Protein AF-A0A374WBR2-F1 (afdb_monomer_lite)

Foldseek 3Di:
DKFQDWDDDDQQKIFGADPPPRDTQDIGSDPVPDDNIGDDCVLVVLVVDDQKDWDDDPNFIKIWGSDPQTWIFTFDDDVATDTHDIDTPDDDDPVSVVVVRVVVSVVVVVVVVD

pLDDT: mean 79.15, std 9.05, range [50.47, 89.56]

Sequence (114 aa):
MYVKKVTKLQPGIYAHICPLCNTELSSACEARFLPDFSICNCDINGNKQPVYEIFELEGKQMIRRNKFPRFTGEIVFAQSSDIENIEWLDECSLNEITSTLRKTSEFLIKASKK

Structure (mmCIF, N/CA/C/O backbone):
data_AF-A0A374WBR2-F1
#
_entry.id   AF-A0A374WBR2-F1
#
loop_
_atom_site.group_PDB
_atom_site.id
_atom_site.type_symbol
_atom_site.label_atom_id
_atom_site.label_alt_id
_atom_site.label_comp_id
_atom_site.label_asym_id
_atom_site.label_entity_id
_atom_site.label_seq_id
_atom_site.pdbx_PDB_ins_code
_atom_site.Cartn_x
_atom_site.Cartn_y
_atom_site.Cartn_z
_atom_site.occupancy
_atom_site.B_iso_or_equiv
_atom_site.auth_seq_id
_atom_site.auth_comp_id
_atom_site.auth_asym_id
_atom_site.auth_atom_id
_atom_site.pdbx_PDB_model_num
ATOM 1 N N . MET A 1 1 ? 9.368 9.437 -5.729 1.00 65.44 1 MET A N 1
ATOM 2 C CA . MET A 1 1 ? 9.122 7.996 -5.512 1.00 65.44 1 MET A CA 1
ATOM 3 C C . MET A 1 1 ? 9.754 7.217 -6.637 1.00 65.44 1 MET A C 1
ATOM 5 O O . MET A 1 1 ? 9.475 7.523 -7.788 1.00 65.44 1 MET A O 1
ATOM 9 N N . TYR A 1 2 ? 10.591 6.244 -6.293 1.00 68.38 2 TYR A N 1
ATOM 10 C CA . TYR A 1 2 ? 11.284 5.377 -7.239 1.00 68.38 2 TYR A CA 1
ATOM 11 C C . TYR A 1 2 ? 10.446 4.113 -7.482 1.00 68.38 2 TYR A C 1
ATOM 13 O O . TYR A 1 2 ? 10.141 3.394 -6.535 1.00 68.38 2 TYR A O 1
ATOM 21 N N . VAL A 1 3 ? 10.038 3.860 -8.725 1.00 72.19 3 VAL A N 1
ATOM 22 C CA . VAL A 1 3 ? 9.199 2.713 -9.108 1.00 72.19 3 VAL A CA 1
ATOM 23 C C . VAL A 1 3 ? 10.007 1.782 -10.010 1.00 72.19 3 VAL A C 1
ATOM 25 O O . VAL A 1 3 ? 10.430 2.205 -11.082 1.00 72.19 3 VAL A O 1
ATOM 28 N N . LYS A 1 4 ? 10.204 0.532 -9.566 1.00 76.19 4 LYS A N 1
ATOM 29 C CA . LYS A 1 4 ? 10.818 -0.574 -10.341 1.00 76.19 4 LYS A CA 1
ATOM 30 C C . LYS A 1 4 ? 9.809 -1.637 -10.789 1.00 76.19 4 LYS A C 1
ATOM 32 O O . LYS A 1 4 ? 10.129 -2.499 -11.598 1.00 76.19 4 LYS A O 1
ATOM 37 N N . LYS A 1 5 ? 8.618 -1.656 -10.177 1.00 76.88 5 LYS A N 1
ATOM 38 C CA . LYS A 1 5 ? 7.630 -2.724 -10.375 1.00 76.88 5 LYS A CA 1
ATOM 39 C C . LYS A 1 5 ? 6.980 -2.557 -11.750 1.00 76.88 5 LYS A C 1
ATOM 41 O O . LYS A 1 5 ? 6.298 -1.564 -12.000 1.00 76.88 5 LYS A O 1
ATOM 46 N N . VAL A 1 6 ? 7.168 -3.551 -12.613 1.00 81.44 6 VAL A N 1
ATOM 47 C CA . VAL A 1 6 ? 6.514 -3.633 -13.923 1.00 81.44 6 VAL A CA 1
ATOM 48 C C . VAL A 1 6 ? 5.115 -4.216 -13.754 1.00 81.44 6 VAL A C 1
ATOM 50 O O . VAL A 1 6 ? 4.951 -5.303 -13.205 1.00 81.44 6 VAL A O 1
ATOM 53 N N . THR A 1 7 ? 4.106 -3.507 -14.251 1.00 82.38 7 THR A N 1
ATOM 54 C CA . THR A 1 7 ? 2.705 -3.942 -14.227 1.00 82.38 7 THR A CA 1
ATOM 55 C C . THR A 1 7 ? 2.231 -4.218 -15.649 1.00 82.38 7 THR A C 1
ATOM 57 O O . THR A 1 7 ? 2.418 -3.392 -16.539 1.00 82.38 7 THR A O 1
ATOM 60 N N . LYS A 1 8 ? 1.621 -5.383 -15.890 1.00 83.81 8 LYS A N 1
ATOM 61 C CA . LYS A 1 8 ? 1.026 -5.716 -17.190 1.00 83.81 8 LYS A CA 1
ATOM 62 C C . LYS A 1 8 ? -0.416 -5.214 -17.222 1.00 83.81 8 LYS A C 1
ATOM 64 O O . LYS A 1 8 ? -1.244 -5.715 -16.470 1.00 83.81 8 LYS A O 1
ATOM 69 N N . LEU A 1 9 ? -0.699 -4.241 -18.084 1.00 80.31 9 LEU A N 1
ATOM 70 C CA . LEU A 1 9 ? -2.027 -3.630 -18.206 1.00 80.31 9 LEU A CA 1
ATOM 71 C C . LEU A 1 9 ? -2.920 -4.397 -19.185 1.00 80.31 9 LEU A C 1
ATOM 73 O O . LEU A 1 9 ? -4.088 -4.650 -18.909 1.00 80.31 9 LEU A O 1
ATOM 77 N N . GLN A 1 10 ? -2.361 -4.777 -20.333 1.00 79.81 10 GLN A N 1
ATOM 78 C CA . GLN A 1 10 ? -3.061 -5.449 -21.430 1.00 79.81 10 GLN A CA 1
ATOM 79 C C . GLN A 1 10 ? -2.108 -6.434 -22.133 1.00 79.81 10 GLN A C 1
ATOM 81 O O . GLN A 1 10 ? -0.900 -6.435 -21.856 1.00 79.81 10 GLN A O 1
ATOM 86 N N . PRO A 1 11 ? -2.601 -7.315 -23.027 1.00 76.25 11 PRO A N 1
ATOM 87 C CA . PRO A 1 11 ? -1.726 -8.125 -23.868 1.00 76.25 11 PRO A CA 1
ATOM 88 C C . PRO A 1 11 ? -0.755 -7.227 -24.647 1.00 76.25 11 PRO A C 1
ATOM 90 O O . PRO A 1 11 ? -1.179 -6.420 -25.464 1.00 76.25 11 PRO A O 1
ATOM 93 N N . GLY A 1 12 ? 0.545 -7.346 -24.365 1.00 78.69 12 GLY A N 1
ATOM 94 C CA . GLY A 1 12 ? 1.575 -6.535 -25.018 1.00 78.69 12 GLY A CA 1
ATOM 95 C C . GLY A 1 12 ? 1.684 -5.090 -24.525 1.00 78.69 12 GLY A C 1
ATOM 96 O O . GLY A 1 12 ? 2.252 -4.280 -25.239 1.00 78.69 12 GLY A O 1
ATOM 97 N N . ILE A 1 13 ? 1.157 -4.746 -23.341 1.00 85.38 13 ILE A N 1
ATOM 98 C CA . ILE A 1 13 ? 1.385 -3.433 -22.714 1.00 85.38 13 ILE A CA 1
ATOM 99 C C . ILE A 1 13 ? 1.884 -3.632 -21.284 1.00 85.38 13 ILE A C 1
ATOM 101 O O . ILE A 1 13 ? 1.176 -4.167 -20.423 1.00 85.38 13 ILE A O 1
ATOM 105 N N . TYR A 1 14 ? 3.105 -3.169 -21.042 1.00 86.00 14 TYR A N 1
ATOM 106 C CA . TYR A 1 14 ? 3.765 -3.147 -19.743 1.00 86.00 14 TYR A CA 1
ATOM 107 C C . TYR A 1 14 ? 3.970 -1.702 -19.318 1.00 86.00 14 TYR A C 1
ATOM 109 O O . TYR A 1 14 ? 4.364 -0.877 -20.135 1.00 86.00 14 TYR A O 1
ATOM 117 N N . ALA A 1 15 ? 3.731 -1.397 -18.048 1.00 86.69 15 ALA A N 1
ATOM 118 C CA . ALA A 1 15 ? 3.854 -0.047 -17.534 1.00 86.69 15 ALA A CA 1
ATOM 119 C C . ALA A 1 15 ? 4.439 0.003 -16.124 1.00 86.69 15 ALA A C 1
ATOM 121 O O . ALA A 1 15 ? 4.224 -0.889 -15.300 1.00 86.69 15 ALA A O 1
ATOM 122 N N . HIS A 1 16 ? 5.130 1.098 -15.828 1.00 84.25 16 HIS A N 1
ATOM 123 C CA . HIS A 1 16 ? 5.383 1.527 -14.463 1.00 84.25 16 HIS A CA 1
ATOM 124 C C . HIS A 1 16 ? 4.208 2.360 -13.981 1.00 84.25 16 HIS A C 1
ATOM 126 O O . HIS A 1 16 ? 4.005 3.492 -14.417 1.00 84.25 16 HIS A O 1
ATOM 132 N N . ILE A 1 17 ? 3.446 1.798 -13.051 1.00 80.75 17 ILE A N 1
ATOM 133 C CA . ILE A 1 17 ? 2.330 2.487 -12.414 1.00 80.75 17 ILE A CA 1
ATOM 134 C C . ILE A 1 17 ? 2.799 2.958 -11.050 1.00 80.75 17 ILE A C 1
ATOM 136 O O . ILE A 1 17 ? 3.347 2.183 -10.263 1.00 80.75 17 ILE A O 1
ATOM 140 N N . CYS A 1 18 ? 2.594 4.238 -10.757 1.00 78.56 18 CYS A N 1
ATOM 141 C CA . CYS A 1 18 ? 2.838 4.721 -9.414 1.00 78.56 18 CYS A CA 1
ATOM 142 C C . CYS A 1 18 ? 1.780 4.153 -8.452 1.00 78.56 18 CYS A C 1
ATOM 144 O O . CYS A 1 18 ? 0.601 4.438 -8.640 1.00 78.56 18 CYS A O 1
ATOM 146 N N . PRO A 1 19 ? 2.164 3.455 -7.370 1.00 69.69 19 PRO A N 1
ATOM 147 C CA . PRO A 1 19 ? 1.202 2.882 -6.422 1.00 69.69 19 PRO A CA 1
ATOM 148 C C . PRO A 1 19 ? 0.504 3.929 -5.531 1.00 69.69 19 PRO A C 1
ATOM 150 O O . PRO A 1 19 ? -0.412 3.594 -4.783 1.00 69.69 19 PRO A O 1
ATOM 153 N N . LEU A 1 20 ? 0.936 5.197 -5.567 1.00 68.69 20 LEU A N 1
ATOM 154 C CA . LEU A 1 20 ? 0.337 6.277 -4.771 1.00 68.69 20 LEU A CA 1
ATOM 155 C C . LEU A 1 20 ? -0.814 6.963 -5.508 1.00 68.69 20 LEU A C 1
ATOM 157 O O . LEU A 1 20 ? -1.901 7.119 -4.956 1.00 68.69 20 LEU A O 1
ATOM 161 N N . CYS A 1 21 ? -0.577 7.380 -6.752 1.00 72.12 21 CYS A N 1
ATOM 162 C CA . CYS A 1 21 ? -1.539 8.141 -7.551 1.00 72.12 21 CYS A CA 1
ATOM 163 C C . CYS A 1 21 ? -2.135 7.345 -8.717 1.00 72.12 21 CYS A C 1
ATOM 165 O O . CYS A 1 21 ? -2.896 7.911 -9.497 1.00 72.12 21 CYS A O 1
ATOM 167 N N . ASN A 1 22 ? -1.771 6.065 -8.861 1.00 71.88 22 ASN A N 1
ATOM 168 C CA . ASN A 1 22 ? -2.150 5.197 -9.981 1.00 71.88 22 ASN A CA 1
ATOM 169 C C . ASN A 1 22 ? -1.865 5.804 -11.362 1.00 71.88 22 ASN A C 1
ATOM 171 O O . ASN A 1 22 ? -2.451 5.406 -12.364 1.00 71.88 22 ASN A O 1
ATOM 175 N N . THR A 1 23 ? -0.951 6.773 -11.429 1.00 80.62 23 THR A N 1
ATOM 176 C CA . THR A 1 23 ? -0.544 7.389 -12.688 1.00 80.62 23 THR A CA 1
ATOM 177 C C . THR A 1 23 ? 0.462 6.490 -13.383 1.00 80.62 23 THR A C 1
ATOM 179 O O . THR A 1 23 ? 1.419 6.012 -12.766 1.00 80.62 23 THR A O 1
ATOM 182 N N . GLU A 1 24 ? 0.245 6.288 -14.675 1.00 83.94 24 GLU A N 1
ATOM 183 C CA . GLU A 1 24 ? 1.208 5.664 -15.566 1.00 83.94 24 GLU A CA 1
ATOM 184 C C . GLU A 1 24 ? 2.418 6.591 -15.739 1.00 83.94 24 GLU A C 1
ATOM 186 O O . GLU A 1 24 ? 2.286 7.734 -16.171 1.00 83.94 24 GLU A O 1
ATOM 191 N N . LEU A 1 25 ? 3.598 6.120 -15.340 1.00 84.19 25 LEU A N 1
ATOM 192 C CA . LEU A 1 25 ? 4.846 6.881 -15.432 1.00 84.19 25 LEU A CA 1
ATOM 193 C C . LEU A 1 25 ? 5.582 6.603 -16.740 1.00 84.19 25 LEU A C 1
ATOM 195 O O . LEU A 1 25 ? 6.246 7.480 -17.284 1.00 84.19 25 LEU A O 1
ATOM 199 N N . SER A 1 26 ? 5.502 5.365 -17.207 1.00 82.75 26 SER A N 1
ATOM 200 C CA . SER A 1 26 ? 6.071 4.914 -18.468 1.00 82.75 26 SER A CA 1
ATOM 201 C C . SER A 1 26 ? 5.358 3.641 -18.902 1.00 82.75 26 SER A C 1
ATOM 203 O O . SER A 1 26 ? 4.981 2.828 -18.056 1.00 82.75 26 SER A O 1
ATOM 205 N N . SER A 1 27 ? 5.187 3.463 -20.208 1.00 86.44 27 SER A N 1
ATOM 206 C CA . SER A 1 27 ? 4.690 2.228 -20.806 1.00 86.44 27 SER A CA 1
ATOM 207 C C . SER A 1 27 ? 5.524 1.822 -22.007 1.00 86.44 27 SER A C 1
ATOM 209 O O . SER A 1 27 ? 6.159 2.646 -22.666 1.00 86.44 27 SER A O 1
ATOM 211 N N . ALA A 1 28 ? 5.546 0.522 -22.268 1.00 85.94 28 ALA A N 1
ATOM 212 C CA . ALA A 1 28 ? 6.196 -0.063 -23.419 1.00 85.94 28 ALA A CA 1
ATOM 213 C C . ALA A 1 28 ? 5.493 -1.355 -23.846 1.00 85.94 28 ALA A C 1
ATOM 215 O O . ALA A 1 28 ? 4.807 -2.014 -23.058 1.00 85.94 28 ALA A O 1
ATOM 216 N N . CYS A 1 29 ? 5.714 -1.750 -25.100 1.00 83.19 29 CYS A N 1
ATOM 217 C CA . CYS A 1 29 ? 5.128 -2.971 -25.650 1.00 83.19 29 CYS A CA 1
ATOM 218 C C . CYS A 1 29 ? 5.705 -4.252 -25.014 1.00 83.19 29 CYS A C 1
ATOM 220 O O . CYS A 1 29 ? 5.078 -5.309 -25.015 1.00 83.19 29 CYS A O 1
ATOM 222 N N . GLU A 1 30 ? 6.907 -4.164 -24.438 1.00 81.50 30 GLU A N 1
ATOM 223 C CA . GLU A 1 30 ? 7.569 -5.268 -23.747 1.00 81.50 30 GLU A CA 1
ATOM 224 C C . GLU A 1 30 ? 8.274 -4.760 -22.490 1.00 81.50 30 GLU A C 1
ATOM 226 O O . GLU A 1 30 ? 8.793 -3.645 -22.464 1.00 81.50 30 GLU A O 1
ATOM 231 N N . ALA A 1 31 ? 8.360 -5.610 -21.464 1.00 76.88 31 ALA A N 1
ATOM 232 C CA . ALA A 1 31 ? 8.958 -5.248 -20.180 1.00 76.88 31 ALA A CA 1
ATOM 233 C C . ALA A 1 31 ? 10.421 -4.776 -20.291 1.00 76.88 31 ALA A C 1
ATOM 235 O O . ALA A 1 31 ? 10.832 -3.908 -19.535 1.00 76.88 31 ALA A O 1
ATOM 236 N N . ARG A 1 32 ? 11.194 -5.297 -21.255 1.00 82.00 32 ARG A N 1
ATOM 237 C CA . ARG A 1 32 ? 12.605 -4.914 -21.469 1.00 82.00 32 ARG A CA 1
ATOM 238 C C . ARG A 1 32 ? 12.804 -3.496 -22.008 1.00 82.00 32 ARG A C 1
ATOM 240 O O . ARG A 1 32 ? 13.918 -2.993 -21.978 1.00 82.00 32 ARG A O 1
ATOM 247 N N . PHE A 1 33 ? 11.753 -2.898 -22.568 1.00 83.75 33 PHE A N 1
ATOM 248 C CA . PHE A 1 33 ? 11.793 -1.535 -23.098 1.00 83.75 33 PHE A CA 1
ATOM 249 C C . PHE A 1 33 ? 11.362 -0.500 -22.060 1.00 83.75 33 PHE A C 1
ATOM 251 O O . PHE A 1 33 ? 11.451 0.697 -22.326 1.00 83.75 33 PHE A O 1
ATOM 258 N N . LEU A 1 34 ? 10.895 -0.941 -20.887 1.00 84.50 34 LEU A N 1
ATOM 259 C CA . LEU A 1 34 ? 10.696 -0.030 -19.774 1.00 84.50 34 LEU A CA 1
ATOM 260 C C . LEU A 1 34 ? 12.058 0.430 -19.246 1.00 84.50 34 LEU A C 1
ATOM 262 O O . LEU A 1 34 ? 13.007 -0.356 -19.225 1.00 84.50 34 LEU A O 1
ATOM 266 N N . PRO A 1 35 ? 12.167 1.695 -18.814 1.00 82.38 35 PRO A N 1
ATOM 267 C CA . PRO A 1 35 ? 13.352 2.142 -18.097 1.00 82.38 35 PRO A CA 1
ATOM 268 C C . PRO A 1 35 ? 13.522 1.301 -16.826 1.00 82.38 35 PRO A C 1
ATOM 270 O O . PRO A 1 35 ? 12.527 0.885 -16.244 1.00 82.38 35 PRO A O 1
ATOM 273 N N . ASP A 1 36 ? 14.751 1.113 -16.338 1.00 79.31 36 ASP A N 1
ATOM 274 C CA . ASP A 1 36 ? 15.012 0.342 -15.103 1.00 79.31 36 ASP A CA 1
ATOM 275 C C . ASP A 1 36 ? 14.229 0.876 -13.893 1.00 79.31 36 ASP A C 1
ATOM 277 O O . ASP A 1 36 ? 13.949 0.163 -12.925 1.00 79.31 36 ASP A O 1
ATOM 281 N N . PHE A 1 37 ? 13.879 2.162 -13.943 1.00 77.62 37 PHE A N 1
ATOM 282 C CA . PHE A 1 37 ? 13.038 2.809 -12.961 1.00 77.62 37 PHE A CA 1
ATOM 283 C C . PHE A 1 37 ? 12.278 3.994 -13.536 1.00 77.62 37 PHE A C 1
ATOM 285 O O . PHE A 1 37 ? 12.658 4.611 -14.530 1.00 77.62 37 PHE A O 1
ATOM 292 N N . SER A 1 38 ? 11.201 4.370 -12.858 1.00 79.00 38 SER A N 1
ATOM 293 C CA . SER A 1 38 ? 10.507 5.628 -13.107 1.00 79.00 38 SER A CA 1
ATOM 294 C C . SER A 1 38 ? 10.333 6.408 -11.819 1.00 79.00 38 SER A C 1
ATOM 296 O O . SER A 1 38 ? 10.097 5.840 -10.753 1.00 79.00 38 SER A O 1
ATOM 298 N N . ILE A 1 39 ? 10.470 7.728 -11.917 1.00 73.44 39 ILE A N 1
ATOM 299 C CA . ILE A 1 39 ? 10.321 8.621 -10.774 1.00 73.44 39 ILE A CA 1
ATOM 300 C C . ILE A 1 39 ? 8.964 9.308 -10.870 1.00 73.44 39 ILE A C 1
ATOM 302 O O . ILE A 1 39 ? 8.704 10.060 -11.803 1.00 73.44 39 ILE A O 1
ATOM 306 N N . CYS A 1 40 ? 8.105 9.075 -9.879 1.00 74.69 40 CYS A N 1
ATOM 307 C CA . CYS A 1 40 ? 6.891 9.864 -9.706 1.00 74.69 40 CYS A CA 1
ATOM 308 C C . CYS A 1 40 ? 7.159 11.075 -8.811 1.00 74.69 40 CYS A C 1
ATOM 310 O O . CYS A 1 40 ? 7.637 10.925 -7.676 1.00 74.69 40 CYS A O 1
ATOM 312 N N . ASN A 1 41 ? 6.757 12.255 -9.288 1.00 66.50 41 ASN A N 1
ATOM 313 C CA . ASN A 1 41 ? 6.790 13.513 -8.532 1.00 66.50 41 ASN A CA 1
ATOM 314 C C . ASN A 1 41 ? 5.653 13.632 -7.501 1.00 66.50 41 ASN A C 1
ATOM 316 O O . ASN A 1 41 ? 5.663 14.538 -6.673 1.00 66.50 41 ASN A O 1
ATOM 320 N N . CYS A 1 42 ? 4.694 12.703 -7.495 1.00 66.62 42 CYS A N 1
ATOM 321 C CA . CYS A 1 42 ? 3.650 12.607 -6.471 1.00 66.62 42 CYS A CA 1
ATOM 322 C C . CYS A 1 42 ? 4.213 12.475 -5.046 1.00 66.62 42 CYS A C 1
ATOM 324 O O . CYS A 1 42 ? 3.564 12.894 -4.100 1.00 66.62 42 CYS A O 1
ATOM 326 N N . ASP A 1 43 ? 5.438 11.971 -4.902 1.00 61.38 43 ASP A N 1
ATOM 327 C CA . ASP A 1 43 ? 6.165 11.882 -3.630 1.00 61.38 43 ASP A CA 1
ATOM 328 C C . ASP A 1 43 ? 6.543 13.265 -3.073 1.00 61.38 43 ASP A C 1
ATOM 330 O O . ASP A 1 43 ? 6.474 13.490 -1.870 1.00 61.38 43 ASP A O 1
ATOM 334 N N . ILE A 1 44 ? 6.851 14.231 -3.952 1.00 57.53 44 ILE A N 1
ATOM 335 C CA . ILE A 1 44 ? 7.099 15.639 -3.584 1.00 57.53 44 ILE A CA 1
ATOM 336 C C . ILE A 1 44 ? 5.795 16.274 -3.073 1.00 57.53 44 ILE A C 1
ATOM 338 O O . ILE A 1 44 ? 5.792 17.026 -2.100 1.00 57.53 44 ILE A O 1
ATOM 342 N N . ASN A 1 45 ? 4.663 15.897 -3.680 1.00 52.31 45 ASN A N 1
ATOM 343 C CA . ASN A 1 45 ? 3.319 16.242 -3.209 1.00 52.31 45 ASN A CA 1
ATOM 344 C C . ASN A 1 45 ? 2.802 15.333 -2.076 1.00 52.31 45 ASN A C 1
ATOM 346 O O . ASN A 1 45 ? 1.717 15.594 -1.550 1.00 52.31 45 ASN A O 1
ATOM 350 N N . GLY A 1 46 ? 3.567 14.322 -1.642 1.00 51.69 46 GLY A N 1
ATOM 351 C CA . GLY A 1 46 ? 3.195 13.385 -0.574 1.00 51.69 46 GLY A CA 1
ATOM 352 C C . GLY A 1 46 ? 2.941 14.077 0.768 1.00 51.69 46 GLY A C 1
ATOM 353 O O . GLY A 1 46 ? 2.251 13.543 1.631 1.00 51.69 46 GLY A O 1
ATOM 354 N N . ASN A 1 47 ? 3.406 15.322 0.918 1.00 53.12 47 ASN A N 1
ATOM 355 C CA . ASN A 1 47 ? 3.101 16.173 2.066 1.00 53.12 47 ASN A CA 1
ATOM 356 C C . ASN A 1 47 ? 1.631 16.619 2.166 1.00 53.12 47 ASN A C 1
ATOM 358 O O . ASN A 1 47 ? 1.229 17.067 3.238 1.00 53.12 47 ASN A O 1
ATOM 362 N N . LYS A 1 48 ? 0.827 16.510 1.098 1.00 62.44 48 LYS A N 1
ATOM 363 C CA . LYS A 1 48 ? -0.613 16.830 1.133 1.00 62.44 48 LYS A CA 1
ATOM 364 C C . LYS A 1 48 ? -1.504 15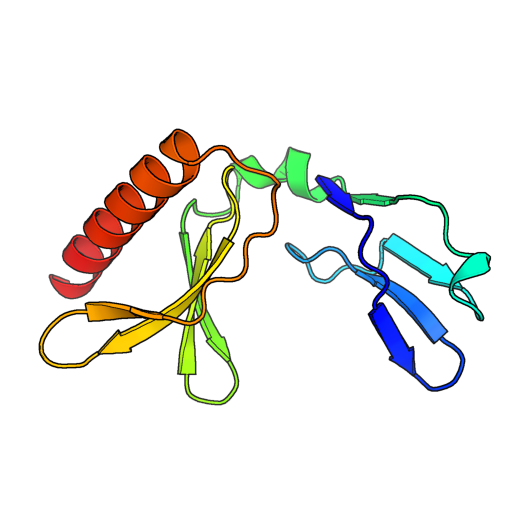.621 1.416 1.00 62.44 48 LYS A C 1
ATOM 366 O O . LYS A 1 48 ? -2.660 15.812 1.782 1.00 62.44 48 LYS A O 1
ATOM 371 N N . GLN A 1 49 ? -1.002 14.399 1.239 1.00 66.31 49 GLN A N 1
ATOM 372 C CA . GLN A 1 49 ? -1.782 13.196 1.516 1.00 66.31 49 GLN A CA 1
ATOM 373 C C . GLN A 1 49 ? -1.766 12.870 3.016 1.00 66.31 49 GLN A C 1
ATOM 375 O O . GLN A 1 49 ? -0.752 13.089 3.692 1.00 66.31 49 GLN A O 1
ATOM 380 N N . PRO A 1 50 ? -2.879 12.351 3.565 1.00 76.94 50 PRO A N 1
ATOM 381 C CA . PRO A 1 50 ? -2.903 11.896 4.944 1.00 76.94 50 PRO A CA 1
ATOM 382 C C . PRO A 1 50 ? -1.898 10.752 5.128 1.00 76.94 50 PRO A C 1
ATOM 384 O O . PRO A 1 50 ? -1.657 9.954 4.221 1.00 76.94 50 PRO A O 1
ATOM 387 N N . VAL A 1 51 ? -1.291 10.688 6.318 1.00 82.62 51 VAL A N 1
ATOM 388 C CA . VAL A 1 51 ? -0.265 9.679 6.648 1.00 82.62 51 VAL A CA 1
ATOM 389 C C . VAL A 1 51 ? -0.810 8.262 6.479 1.00 82.62 51 VAL A C 1
ATOM 391 O O . VAL A 1 51 ? -0.095 7.394 5.981 1.00 82.62 51 VAL A O 1
ATOM 394 N N . TYR A 1 52 ? -2.068 8.068 6.867 1.00 85.81 52 TYR A N 1
ATOM 395 C CA . TYR A 1 52 ? -2.824 6.836 6.714 1.00 85.81 52 TYR A CA 1
ATOM 396 C C . TYR A 1 52 ? -4.084 7.112 5.909 1.00 85.81 52 TYR A C 1
ATOM 398 O O . TYR A 1 52 ? -4.716 8.157 6.070 1.00 85.81 52 TYR A O 1
ATOM 406 N N . GLU A 1 53 ? -4.455 6.153 5.082 1.00 86.50 53 GLU A N 1
ATOM 407 C CA . GLU A 1 53 ? -5.637 6.189 4.239 1.00 86.50 53 GLU A CA 1
ATOM 408 C C . GLU A 1 53 ? -6.344 4.844 4.341 1.00 86.50 53 GLU A C 1
ATOM 410 O O . GLU A 1 53 ? -5.704 3.803 4.210 1.00 86.50 53 GLU A O 1
ATOM 415 N N . ILE A 1 54 ? -7.648 4.876 4.609 1.00 87.38 54 ILE A N 1
ATOM 416 C CA . ILE A 1 54 ? -8.498 3.687 4.645 1.00 87.38 54 ILE A CA 1
ATOM 417 C C . ILE A 1 54 ? -9.349 3.708 3.382 1.00 87.38 54 ILE A C 1
ATOM 419 O O . ILE A 1 54 ? -9.947 4.736 3.064 1.00 87.38 54 ILE A O 1
ATOM 423 N N . PHE A 1 55 ? -9.385 2.595 2.663 1.00 85.06 55 PHE A N 1
ATOM 424 C CA . PHE A 1 55 ? -10.131 2.455 1.417 1.00 85.06 55 PHE A CA 1
ATOM 425 C C . PHE A 1 55 ? -10.730 1.053 1.318 1.00 85.06 55 PHE A C 1
ATOM 427 O O . PHE A 1 55 ? -10.312 0.145 2.030 1.00 85.06 55 PHE A O 1
ATOM 434 N N . GLU A 1 56 ? -11.723 0.878 0.453 1.00 85.25 56 GLU A N 1
ATOM 435 C CA . GLU A 1 56 ? -12.341 -0.423 0.201 1.00 85.25 56 GLU A CA 1
ATOM 436 C C . GLU A 1 56 ? -11.797 -1.008 -1.106 1.00 85.25 56 GLU A C 1
ATOM 438 O O . GLU A 1 56 ? -11.721 -0.311 -2.120 1.00 85.25 56 GLU A O 1
ATOM 443 N N . LEU A 1 57 ? -11.404 -2.280 -1.084 1.00 83.00 57 LEU A N 1
ATOM 444 C CA . LEU A 1 57 ? -10.948 -3.022 -2.256 1.00 83.00 57 LEU A CA 1
ATOM 445 C C . LEU A 1 57 ? -11.558 -4.424 -2.211 1.00 83.00 57 LEU A C 1
ATOM 447 O O . LEU A 1 57 ? -11.387 -5.131 -1.225 1.00 83.00 57 LEU A O 1
ATOM 451 N N . GLU A 1 58 ? -12.292 -4.815 -3.255 1.00 84.31 58 GLU A N 1
ATOM 452 C CA . GLU A 1 58 ? -12.923 -6.147 -3.358 1.00 84.31 58 GLU A CA 1
ATOM 453 C C . GLU A 1 58 ? -13.807 -6.525 -2.144 1.00 84.31 58 GLU A C 1
ATOM 455 O O . GLU A 1 58 ? -13.873 -7.683 -1.739 1.00 84.31 58 GLU A O 1
ATOM 460 N N . GLY A 1 59 ? -14.493 -5.541 -1.543 1.00 81.44 59 GLY A N 1
ATOM 461 C CA . GLY A 1 59 ? -15.347 -5.738 -0.362 1.00 81.44 59 GLY A CA 1
ATOM 462 C C . GLY A 1 59 ? -14.591 -5.847 0.969 1.00 81.44 59 GLY A C 1
ATOM 463 O O . GLY A 1 59 ? -15.196 -6.140 1.999 1.00 81.44 59 GLY A O 1
ATOM 464 N N . LYS A 1 60 ? -13.273 -5.619 0.963 1.00 85.00 60 LYS A N 1
ATOM 465 C CA . LYS A 1 60 ? -12.405 -5.620 2.145 1.00 85.00 60 LYS A CA 1
ATOM 466 C C . LYS A 1 60 ? -11.975 -4.200 2.491 1.00 85.00 60 LYS A C 1
ATOM 468 O O . LYS A 1 60 ? -11.671 -3.404 1.600 1.00 85.00 60 LYS A O 1
ATOM 473 N N . GLN A 1 61 ? -11.908 -3.881 3.784 1.00 87.94 61 GLN A N 1
ATOM 474 C CA . GLN A 1 61 ? -11.276 -2.639 4.227 1.00 87.94 61 GLN A CA 1
ATOM 475 C C . GLN A 1 61 ? -9.762 -2.789 4.176 1.00 87.94 61 GLN A C 1
ATOM 477 O O . GLN A 1 61 ? -9.199 -3.730 4.720 1.00 87.94 61 GLN A O 1
ATOM 482 N N . MET A 1 62 ? -9.105 -1.826 3.556 1.00 88.75 62 MET A N 1
ATOM 483 C CA . MET A 1 62 ? -7.665 -1.767 3.396 1.00 88.75 62 MET A CA 1
ATOM 484 C C . MET A 1 62 ? -7.134 -0.501 4.060 1.00 88.75 62 MET A C 1
ATOM 486 O O . MET A 1 62 ? -7.794 0.539 4.072 1.00 88.75 62 MET A O 1
ATOM 490 N N . ILE A 1 63 ? -5.911 -0.569 4.575 1.00 88.81 63 ILE A N 1
ATOM 491 C CA . ILE A 1 63 ? -5.140 0.575 5.048 1.00 88.81 63 ILE A CA 1
ATOM 492 C C . ILE A 1 63 ? -3.886 0.742 4.199 1.00 88.81 63 ILE A C 1
ATOM 494 O O . ILE A 1 63 ? -3.146 -0.206 3.953 1.00 88.81 63 ILE A O 1
ATOM 498 N N . ARG A 1 64 ? -3.619 1.976 3.778 1.00 87.56 64 ARG A N 1
ATOM 499 C CA . ARG A 1 64 ? -2.373 2.387 3.134 1.00 87.56 64 ARG A CA 1
ATOM 500 C C . ARG A 1 64 ? -1.675 3.426 3.989 1.00 87.56 64 ARG A C 1
ATOM 502 O O . ARG A 1 64 ? -2.291 4.388 4.447 1.00 87.56 64 ARG A O 1
ATOM 509 N N . ARG A 1 65 ? -0.365 3.270 4.161 1.00 86.12 65 ARG A N 1
ATOM 510 C CA . ARG A 1 65 ? 0.496 4.307 4.727 1.00 86.12 65 ARG A CA 1
ATOM 511 C C . ARG A 1 65 ? 1.244 5.025 3.608 1.00 86.12 65 ARG A C 1
ATOM 513 O O . ARG A 1 65 ? 2.078 4.431 2.932 1.00 86.12 65 ARG A O 1
ATOM 520 N N . ASN A 1 66 ? 0.983 6.323 3.458 1.00 79.50 66 ASN A N 1
ATOM 521 C CA . ASN A 1 66 ? 1.536 7.148 2.376 1.00 79.50 66 ASN A CA 1
ATOM 522 C C . ASN A 1 66 ? 2.913 7.756 2.710 1.00 79.50 66 ASN A C 1
ATOM 524 O O . ASN A 1 66 ? 3.596 8.267 1.825 1.00 79.50 66 ASN A O 1
ATOM 528 N N . LYS A 1 67 ? 3.350 7.693 3.978 1.00 78.75 67 LYS A N 1
ATOM 529 C CA . LYS A 1 67 ? 4.687 8.138 4.415 1.00 78.75 67 LYS A CA 1
ATOM 530 C C . LYS A 1 67 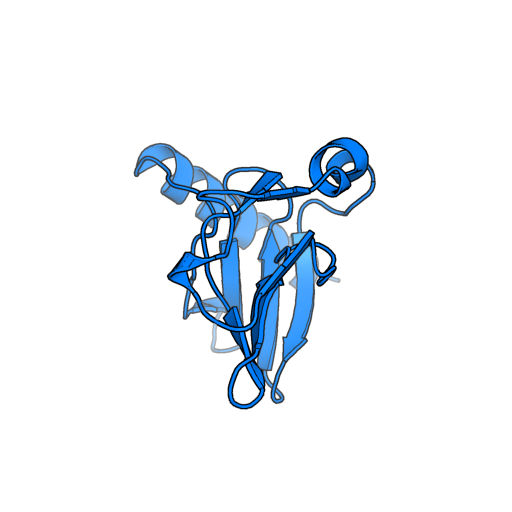? 5.596 6.960 4.735 1.00 78.75 67 LYS A C 1
ATOM 532 O O . LYS A 1 67 ? 5.158 6.026 5.398 1.00 78.75 67 LYS A O 1
ATOM 537 N N . PHE A 1 68 ? 6.873 7.075 4.372 1.00 76.38 68 PHE A N 1
ATOM 538 C CA . PHE A 1 68 ? 7.901 6.084 4.694 1.00 76.38 68 PHE A CA 1
ATOM 539 C C . PHE A 1 68 ? 7.877 5.676 6.186 1.00 76.38 68 PHE A C 1
ATOM 541 O O . PHE A 1 68 ? 7.684 6.532 7.067 1.00 76.38 68 PHE A O 1
ATOM 548 N N . PRO A 1 69 ? 8.081 4.393 6.515 1.00 84.19 69 PRO A N 1
ATOM 549 C CA . PRO A 1 69 ? 7.944 3.199 5.666 1.00 84.19 69 PRO A CA 1
ATOM 550 C C . PRO A 1 69 ? 6.537 3.028 5.073 1.00 84.19 69 PRO A C 1
ATOM 552 O O . PRO A 1 69 ? 5.560 3.046 5.826 1.00 84.19 69 PRO A O 1
ATOM 555 N N . ARG A 1 70 ? 6.410 2.871 3.750 1.00 82.94 70 ARG A N 1
ATOM 556 C CA . ARG A 1 70 ? 5.107 2.719 3.081 1.00 82.94 70 ARG A CA 1
ATOM 557 C C . ARG A 1 70 ? 4.704 1.256 2.956 1.00 82.94 70 ARG A C 1
ATOM 559 O O . ARG A 1 70 ? 5.512 0.403 2.592 1.00 82.94 70 ARG A O 1
ATOM 566 N N . PHE A 1 71 ? 3.424 0.996 3.194 1.00 88.62 71 PHE A N 1
ATOM 567 C CA . PHE A 1 71 ? 2.824 -0.324 3.036 1.00 88.62 71 PHE A CA 1
ATOM 568 C C . PHE A 1 71 ? 1.319 -0.220 2.779 1.00 88.62 71 PHE A C 1
ATOM 570 O O . PHE A 1 71 ? 0.699 0.820 3.036 1.00 88.62 71 PHE A O 1
ATOM 577 N N . THR A 1 72 ? 0.748 -1.322 2.315 1.00 88.25 72 THR A N 1
ATOM 578 C CA . THR A 1 72 ? -0.692 -1.588 2.262 1.00 88.25 72 THR A CA 1
ATOM 579 C C . THR A 1 72 ? -1.007 -2.836 3.076 1.00 88.25 72 THR A C 1
ATOM 581 O O . THR A 1 72 ? -0.204 -3.760 3.093 1.00 88.25 72 THR A O 1
ATOM 584 N N . GLY A 1 73 ? -2.148 -2.875 3.755 1.00 89.31 73 GLY A N 1
ATOM 585 C CA . GLY A 1 73 ? -2.604 -4.047 4.502 1.00 89.31 73 GLY A CA 1
ATOM 586 C C . GLY A 1 73 ? -4.123 -4.111 4.566 1.00 89.31 73 GLY A C 1
ATOM 587 O O . GLY A 1 73 ? -4.798 -3.100 4.386 1.00 89.31 73 GLY A O 1
ATOM 588 N N . GLU A 1 74 ? -4.656 -5.298 4.802 1.00 89.56 74 GLU A N 1
ATOM 589 C CA . GLU A 1 74 ? -6.081 -5.553 5.000 1.00 89.56 74 GLU A CA 1
ATOM 590 C C . GLU A 1 74 ? -6.442 -5.319 6.467 1.00 89.56 74 GLU A C 1
ATOM 592 O O . GLU A 1 74 ? -5.769 -5.827 7.358 1.00 89.56 74 GLU A O 1
ATOM 597 N N . ILE A 1 75 ? -7.487 -4.539 6.736 1.00 86.94 75 ILE A N 1
ATOM 598 C CA . ILE A 1 75 ? -8.015 -4.354 8.087 1.00 86.94 75 ILE A CA 1
ATOM 599 C C . ILE A 1 75 ? -9.043 -5.450 8.350 1.00 86.94 75 ILE A C 1
ATOM 601 O O . ILE A 1 75 ? -10.086 -5.508 7.694 1.00 86.94 75 ILE A O 1
ATOM 605 N N . VAL A 1 76 ? -8.783 -6.270 9.364 1.00 82.62 76 VAL A N 1
ATOM 606 C CA . VAL A 1 76 ? -9.693 -7.331 9.794 1.00 82.62 76 VAL A CA 1
ATOM 607 C C . VAL A 1 76 ? -10.316 -6.943 11.130 1.00 82.62 76 VAL A C 1
ATOM 609 O O . VAL A 1 76 ? -9.628 -6.676 12.116 1.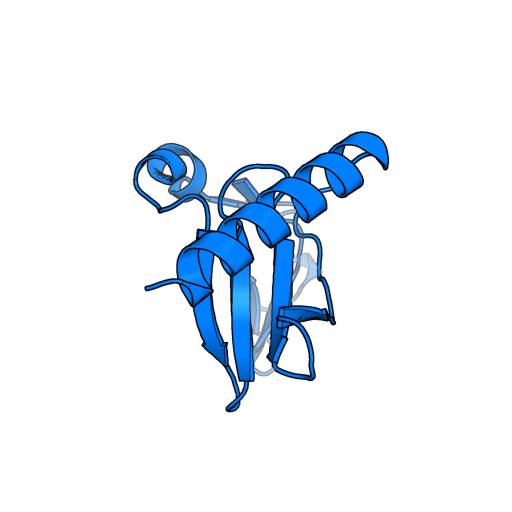00 82.62 76 VAL A O 1
ATOM 612 N N . PHE A 1 77 ? -11.648 -6.903 11.168 1.00 70.75 77 PHE A N 1
ATOM 613 C CA . PHE A 1 77 ? -12.420 -6.625 12.379 1.00 70.75 77 PHE A CA 1
ATOM 614 C C . PHE A 1 77 ? -12.927 -7.938 12.970 1.00 70.75 77 PHE A C 1
ATOM 616 O O . PHE A 1 77 ? -14.059 -8.349 12.725 1.00 70.75 77 PHE A O 1
ATOM 623 N N . ALA A 1 78 ? -12.065 -8.615 13.728 1.00 67.00 78 ALA A N 1
ATOM 624 C CA . ALA A 1 78 ? -12.466 -9.740 14.567 1.00 67.00 78 ALA A CA 1
ATOM 625 C C . ALA A 1 78 ? -12.808 -9.230 15.984 1.00 67.00 78 ALA A C 1
ATOM 627 O O . ALA A 1 78 ? -13.510 -8.234 16.144 1.00 67.00 78 ALA A O 1
ATOM 628 N N . GLN A 1 79 ? -12.304 -9.884 17.035 1.00 58.88 79 GLN A N 1
ATOM 629 C CA . GLN A 1 79 ? -12.451 -9.415 18.424 1.00 58.88 79 GLN A CA 1
ATOM 630 C C . GLN A 1 79 ? -11.602 -8.162 18.727 1.00 58.88 79 GLN A C 1
ATOM 632 O O . GLN A 1 79 ? -11.908 -7.407 19.647 1.00 58.88 79 GLN A O 1
ATOM 637 N N . SER A 1 80 ? -10.563 -7.924 17.925 1.00 61.81 80 SER A N 1
ATOM 638 C CA . SER A 1 80 ? -9.739 -6.715 17.889 1.00 61.81 80 SER A CA 1
ATOM 639 C C . SER A 1 80 ? -9.504 -6.323 16.433 1.00 61.81 80 SER A C 1
ATOM 641 O O . SER A 1 80 ? -9.392 -7.202 15.579 1.00 61.81 80 SER A O 1
ATOM 643 N N . SER A 1 81 ? -9.429 -5.023 16.142 1.00 66.88 81 SER A N 1
ATOM 644 C CA . SER A 1 81 ? -9.003 -4.548 14.822 1.00 66.88 81 SER A CA 1
ATOM 645 C C . SER A 1 81 ? -7.528 -4.893 14.619 1.00 66.88 81 SER A C 1
ATOM 647 O O . SER A 1 81 ? -6.683 -4.370 15.350 1.00 66.88 81 SER A O 1
ATOM 649 N N . ASP A 1 82 ? -7.235 -5.755 13.650 1.00 76.19 82 ASP A N 1
ATOM 650 C CA . ASP A 1 82 ? -5.873 -6.154 13.283 1.00 76.19 82 ASP A CA 1
ATOM 651 C C . ASP A 1 82 ? -5.593 -5.870 11.799 1.00 76.19 82 ASP A C 1
ATOM 653 O O . ASP A 1 82 ? -6.506 -5.534 11.037 1.00 76.19 82 ASP A O 1
ATOM 657 N N . ILE A 1 83 ? -4.320 -5.947 11.405 1.00 83.69 83 ILE A N 1
ATOM 658 C CA . ILE A 1 83 ? -3.868 -5.752 10.027 1.00 83.69 83 ILE A CA 1
ATOM 659 C C . ILE A 1 83 ? -3.265 -7.054 9.506 1.00 83.69 83 ILE A C 1
ATOM 661 O O . ILE A 1 83 ? -2.224 -7.503 9.982 1.00 83.69 83 ILE A O 1
ATOM 665 N N . GLU A 1 84 ? -3.877 -7.605 8.468 1.00 84.50 84 GLU A N 1
ATOM 666 C CA . GLU A 1 84 ? -3.409 -8.796 7.765 1.00 84.50 84 GLU A CA 1
ATOM 667 C C . GLU A 1 84 ? -2.899 -8.443 6.356 1.00 84.50 84 GLU A C 1
ATOM 669 O O . GLU A 1 84 ? -3.033 -7.312 5.887 1.00 84.50 84 GLU A O 1
ATOM 674 N N . ASN A 1 85 ? -2.274 -9.408 5.670 1.00 84.50 85 ASN A N 1
ATOM 675 C CA . ASN A 1 85 ? -1.868 -9.297 4.259 1.00 84.50 85 ASN A CA 1
ATOM 676 C C . ASN A 1 85 ? -1.049 -8.031 3.921 1.00 84.50 85 ASN A C 1
ATOM 678 O O . ASN A 1 85 ? -1.349 -7.304 2.975 1.00 84.50 85 ASN A O 1
ATOM 682 N N . ILE A 1 86 ? -0.006 -7.757 4.714 1.00 87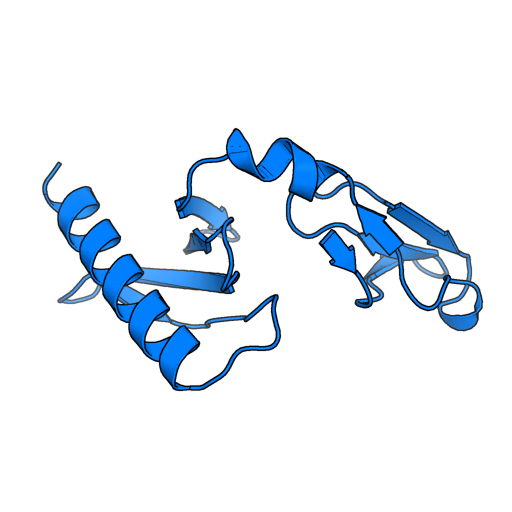.56 86 ILE A N 1
ATOM 683 C CA . ILE A 1 86 ? 0.819 -6.550 4.575 1.00 87.56 86 ILE A CA 1
ATOM 684 C C . ILE A 1 86 ? 1.778 -6.666 3.379 1.00 87.56 86 ILE A C 1
ATOM 686 O O . ILE A 1 86 ? 2.689 -7.493 3.385 1.00 87.56 86 ILE A O 1
ATOM 690 N N . GLU A 1 87 ? 1.631 -5.778 2.393 1.00 86.62 87 GLU A N 1
ATOM 691 C CA . GLU A 1 87 ? 2.569 -5.585 1.279 1.00 86.62 87 GLU A CA 1
ATOM 692 C C . GLU A 1 87 ? 3.372 -4.292 1.501 1.00 86.62 87 GLU A C 1
ATOM 694 O O . GLU A 1 87 ? 2.822 -3.188 1.549 1.00 86.62 87 GLU A O 1
ATOM 699 N N . TRP A 1 88 ? 4.691 -4.422 1.652 1.00 84.75 88 TRP A N 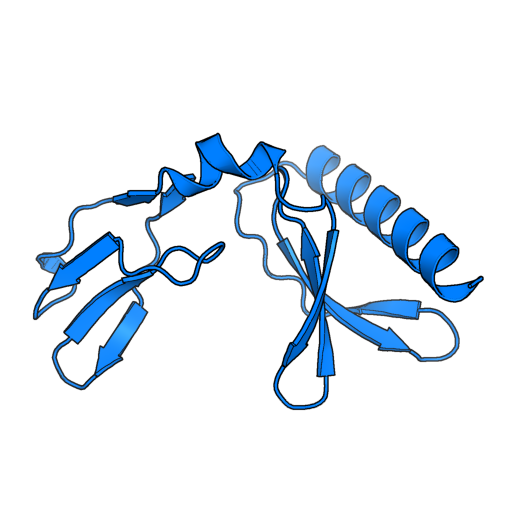1
ATOM 700 C CA . TRP A 1 88 ? 5.601 -3.284 1.801 1.00 84.75 88 TRP A CA 1
ATOM 701 C C . TRP A 1 88 ? 5.979 -2.717 0.435 1.00 84.75 88 TRP A C 1
ATOM 703 O O . TRP A 1 88 ? 6.379 -3.449 -0.467 1.00 84.75 88 TRP A O 1
ATOM 713 N N . LEU A 1 89 ? 5.877 -1.394 0.297 1.00 79.75 89 LEU A N 1
ATOM 714 C CA . LEU A 1 89 ? 6.265 -0.679 -0.923 1.00 79.75 89 LEU A CA 1
ATOM 715 C C . LEU A 1 89 ? 7.720 -0.199 -0.879 1.00 79.75 89 LEU A C 1
ATOM 717 O O . LEU A 1 89 ? 8.289 0.119 -1.921 1.00 79.75 89 LEU A O 1
ATOM 721 N N . ASP A 1 90 ? 8.299 -0.127 0.319 1.00 77.81 90 ASP A N 1
ATOM 722 C CA . ASP A 1 90 ? 9.668 0.306 0.559 1.00 77.81 90 ASP A CA 1
ATOM 723 C C . ASP A 1 90 ? 10.490 -0.830 1.182 1.00 77.81 90 ASP A C 1
ATOM 725 O O . ASP A 1 90 ? 9.992 -1.588 2.016 1.00 77.81 90 ASP A O 1
ATOM 729 N N . GLU A 1 91 ? 11.772 -0.913 0.825 1.00 79.00 91 GLU A N 1
ATOM 730 C CA . GLU A 1 91 ? 12.735 -1.744 1.553 1.00 79.00 91 GLU A CA 1
ATOM 731 C C . GLU A 1 91 ? 13.013 -1.101 2.916 1.00 79.00 91 GLU A C 1
ATOM 733 O O . GLU A 1 91 ? 13.382 0.071 2.997 1.00 79.00 91 GLU A O 1
ATOM 738 N N . CYS A 1 92 ? 12.778 -1.844 3.998 1.00 81.31 92 CYS A N 1
ATOM 739 C CA . CYS A 1 92 ? 12.831 -1.329 5.366 1.00 81.31 92 CYS A CA 1
ATOM 740 C C . CYS A 1 92 ? 13.525 -2.316 6.303 1.00 81.31 92 CYS A C 1
ATOM 742 O O . CYS A 1 92 ? 13.427 -3.533 6.147 1.00 81.31 92 CYS A O 1
ATOM 744 N N . SER A 1 93 ? 14.191 -1.784 7.323 1.00 86.12 93 SER A N 1
ATOM 745 C CA . SER A 1 93 ? 14.753 -2.576 8.414 1.00 86.12 93 SER A CA 1
ATOM 746 C C . SER A 1 93 ? 13.665 -3.068 9.378 1.00 86.12 93 SER A C 1
ATOM 748 O O . SER A 1 93 ? 12.584 -2.483 9.499 1.00 86.12 93 SER A O 1
ATOM 750 N N . LEU A 1 94 ? 13.966 -4.119 10.146 1.00 84.19 94 LEU A N 1
ATOM 751 C CA . LEU A 1 94 ? 13.032 -4.691 11.125 1.00 84.19 94 LEU A CA 1
ATOM 752 C C . LEU A 1 94 ? 12.547 -3.661 12.169 1.00 84.19 94 LEU A C 1
ATOM 754 O O . LEU A 1 94 ? 11.383 -3.670 12.578 1.00 84.19 94 LEU A O 1
ATOM 758 N N . ASN A 1 95 ? 13.422 -2.736 12.570 1.00 84.06 95 ASN A N 1
ATOM 759 C CA . ASN A 1 95 ? 13.095 -1.678 13.529 1.00 84.06 95 ASN A CA 1
ATOM 760 C C . ASN A 1 95 ? 12.084 -0.675 12.952 1.00 84.06 95 ASN A C 1
ATOM 762 O O . ASN A 1 95 ? 11.151 -0.250 13.640 1.00 84.06 95 ASN A O 1
ATOM 766 N N . GLU A 1 96 ? 12.252 -0.313 11.680 1.00 83.69 96 GLU A N 1
ATOM 767 C CA . GLU A 1 96 ? 11.357 0.594 10.961 1.00 83.69 96 GLU A CA 1
ATOM 768 C C . GLU A 1 96 ? 9.978 -0.030 10.754 1.00 83.69 96 GLU A C 1
ATOM 770 O O . GLU A 1 96 ? 8.965 0.635 10.990 1.00 83.69 96 GLU A O 1
ATOM 775 N N . ILE A 1 97 ? 9.942 -1.319 10.405 1.00 86.75 97 ILE A N 1
ATOM 776 C CA . ILE A 1 97 ? 8.720 -2.124 10.300 1.00 86.75 97 ILE A CA 1
ATOM 777 C C . ILE A 1 97 ? 7.977 -2.124 11.638 1.00 86.75 97 ILE A C 1
ATOM 779 O O . ILE A 1 97 ? 6.827 -1.696 11.711 1.00 86.75 97 ILE A O 1
ATOM 783 N N . THR A 1 98 ? 8.653 -2.509 12.723 1.00 85.38 98 THR A N 1
ATOM 784 C CA . THR A 1 98 ? 8.037 -2.644 14.055 1.00 85.38 98 THR A CA 1
ATOM 785 C C . THR A 1 98 ? 7.463 -1.316 14.558 1.00 85.38 98 THR A C 1
ATOM 787 O O . THR A 1 98 ? 6.321 -1.245 15.018 1.00 85.38 98 THR A O 1
ATOM 790 N N . SER A 1 99 ? 8.226 -0.227 14.416 1.00 87.25 99 SER A N 1
ATOM 791 C CA . SER A 1 99 ? 7.778 1.128 14.767 1.00 87.25 99 SER A CA 1
ATOM 792 C C . SER A 1 99 ? 6.566 1.566 13.939 1.00 87.25 99 SER A C 1
ATOM 794 O O . SER A 1 99 ? 5.651 2.228 14.438 1.00 87.25 99 SER A O 1
ATOM 796 N N . THR A 1 100 ? 6.540 1.183 12.664 1.00 87.12 100 THR A N 1
ATOM 797 C CA . THR A 1 100 ? 5.471 1.538 11.732 1.00 87.12 100 THR A CA 1
ATOM 798 C C . THR A 1 100 ? 4.183 0.786 12.022 1.00 87.12 100 THR A C 1
ATOM 800 O O . THR A 1 100 ? 3.132 1.427 12.101 1.00 87.12 100 THR A O 1
ATOM 803 N N . LEU A 1 101 ? 4.256 -0.521 12.270 1.00 86.62 101 LEU A N 1
ATOM 804 C CA . LEU A 1 101 ? 3.095 -1.325 12.652 1.00 86.62 101 LEU A CA 1
ATOM 805 C C . LEU A 1 101 ? 2.473 -0.801 13.944 1.00 86.62 101 LEU A C 1
ATOM 807 O O . LEU A 1 101 ? 1.284 -0.497 13.959 1.00 86.62 101 LEU A O 1
ATOM 811 N N . ARG A 1 102 ? 3.287 -0.529 14.973 1.00 87.06 102 ARG A N 1
ATOM 812 C CA . ARG A 1 102 ? 2.800 0.038 16.239 1.00 87.06 102 ARG A CA 1
ATOM 813 C C . ARG A 1 102 ? 2.034 1.350 16.043 1.00 87.06 102 ARG A C 1
ATOM 815 O O . ARG A 1 102 ? 0.935 1.509 16.568 1.00 87.06 102 ARG A O 1
ATOM 822 N N . LYS A 1 103 ? 2.585 2.289 15.264 1.00 88.00 103 LYS A N 1
ATOM 823 C CA . LYS A 1 103 ? 1.911 3.567 14.960 1.00 88.00 103 LYS A CA 1
ATOM 824 C C . LYS A 1 103 ? 0.618 3.374 14.167 1.00 88.00 103 LYS A C 1
ATOM 826 O O . LYS A 1 103 ? -0.280 4.207 14.272 1.00 88.00 103 LYS A O 1
ATOM 831 N N . THR A 1 104 ? 0.540 2.321 13.361 1.00 86.12 104 THR A N 1
ATOM 832 C CA . THR A 1 104 ? -0.663 2.007 12.590 1.00 86.12 104 THR A CA 1
ATOM 833 C C . THR A 1 104 ? -1.744 1.432 13.499 1.00 86.12 104 THR A C 1
ATOM 835 O O . THR A 1 104 ? -2.875 1.906 13.458 1.00 86.12 104 THR A O 1
ATOM 838 N N . SER A 1 105 ? -1.396 0.515 14.406 1.00 84.38 105 SER A N 1
ATOM 839 C CA . SER A 1 105 ? -2.321 0.019 15.432 1.00 84.38 105 SER A CA 1
ATOM 840 C C . SER A 1 105 ? -2.847 1.160 16.312 1.00 84.38 105 SER A C 1
ATOM 842 O O . SER A 1 105 ? -4.050 1.269 16.533 1.00 84.38 105 SER A O 1
ATOM 844 N N . GLU A 1 106 ? -1.977 2.079 16.753 1.00 86.12 106 GLU A N 1
ATOM 845 C CA . GLU A 1 106 ? -2.383 3.277 17.509 1.00 86.12 106 GLU A CA 1
ATOM 846 C C . GLU A 1 106 ? -3.368 4.166 16.723 1.00 86.12 106 GLU A C 1
ATOM 848 O O . GLU A 1 106 ? -4.274 4.762 17.313 1.00 86.12 106 GLU A O 1
ATOM 853 N N . PHE A 1 107 ? -3.203 4.270 15.401 1.00 86.12 107 PHE A N 1
ATOM 854 C CA . PHE A 1 107 ? -4.123 4.999 14.529 1.00 86.12 107 PHE A CA 1
ATOM 855 C C . PHE A 1 107 ? -5.482 4.297 14.425 1.00 86.12 107 PHE A C 1
ATOM 857 O O . PHE A 1 107 ? -6.505 4.951 14.624 1.00 86.12 107 PHE A O 1
ATOM 864 N N . LEU A 1 108 ? -5.503 2.981 14.194 1.00 82.94 108 LEU A N 1
ATOM 865 C CA . LEU A 1 108 ? -6.740 2.197 14.099 1.00 82.94 108 LEU A CA 1
ATOM 866 C C . LEU A 1 108 ? -7.544 2.226 15.404 1.00 82.94 108 LEU A C 1
ATOM 868 O O . LEU A 1 108 ? -8.746 2.468 15.367 1.00 82.94 108 LEU A O 1
ATOM 872 N N . ILE A 1 109 ? -6.885 2.104 16.562 1.00 82.19 109 ILE A N 1
ATOM 873 C CA . ILE A 1 109 ? -7.539 2.210 17.882 1.00 82.19 109 ILE A CA 1
ATOM 874 C C . ILE A 1 109 ? -8.179 3.592 18.087 1.00 82.19 109 ILE A C 1
ATOM 876 O O . ILE A 1 109 ? -9.219 3.721 18.732 1.00 82.19 109 ILE A O 1
ATOM 880 N N . LYS A 1 110 ? -7.554 4.662 17.581 1.00 81.44 110 LYS A N 1
ATOM 881 C CA . LYS A 1 110 ? -8.138 6.012 17.646 1.00 81.44 110 LYS A CA 1
ATOM 882 C C . LYS A 1 110 ? -9.296 6.173 16.669 1.00 81.44 110 LYS A C 1
ATOM 884 O O . LYS A 1 110 ? -10.267 6.841 17.011 1.00 81.44 110 LYS A O 1
ATOM 889 N N . ALA A 1 111 ? -9.189 5.580 15.483 1.00 76.88 111 ALA A N 1
ATOM 890 C CA . ALA A 1 111 ? -10.239 5.603 14.476 1.00 76.88 111 ALA A CA 1
ATOM 891 C C . ALA A 1 111 ? -11.480 4.816 14.927 1.00 76.88 111 ALA A C 1
ATOM 893 O O . ALA A 1 111 ? -12.586 5.272 14.677 1.00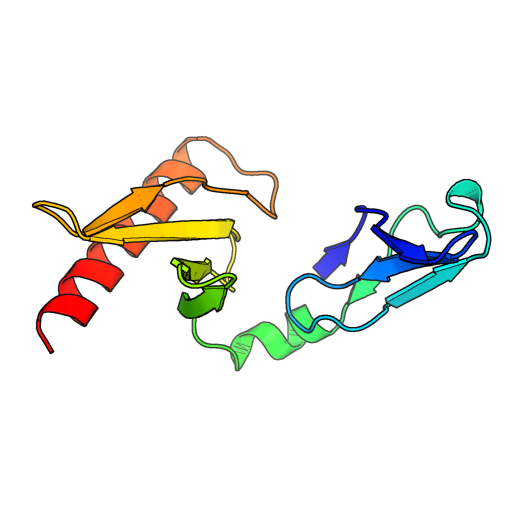 76.88 111 ALA A O 1
ATOM 894 N N . SER A 1 112 ? -11.311 3.706 15.657 1.00 69.19 112 SER A N 1
ATOM 895 C CA . SER A 1 112 ? -12.416 2.867 16.146 1.00 69.19 112 SER A CA 1
ATOM 896 C C . SER A 1 112 ? -13.187 3.454 17.336 1.00 69.19 112 SER A C 1
ATOM 898 O O . SER A 1 112 ? -14.244 2.944 17.687 1.00 69.19 112 SER A O 1
ATOM 900 N N . LYS A 1 113 ? -12.642 4.474 18.016 1.00 64.12 113 LYS A N 1
ATOM 901 C CA . LYS A 1 113 ? -13.291 5.157 19.154 1.00 64.12 113 LYS A CA 1
ATOM 902 C C . LYS A 1 113 ? -14.195 6.323 18.736 1.00 64.12 113 LYS A C 1
ATOM 904 O O . LYS A 1 113 ? -14.775 6.962 19.612 1.00 64.12 113 LYS A O 1
ATOM 909 N N . LYS A 1 114 ? -14.243 6.642 17.444 1.00 50.47 114 LYS A N 1
ATOM 910 C CA . LYS A 1 114 ? -15.125 7.656 16.860 1.00 50.47 114 LYS A CA 1
ATOM 911 C C . LYS A 1 114 ? -16.401 7.008 16.351 1.00 50.47 114 LYS A C 1
ATOM 913 O O . LYS A 1 114 ? -17.440 7.687 16.468 1.00 50.47 114 LYS A O 1
#

Radius of gyration: 16.02 Å; chains: 1; bounding box: 30×27×45 Å

Secondary structure (DSSP, 8-state):
-EE--EEEEETTEEEEE-TTT--EEEEESSGGGS-S-EE-GGGGGGGGS-SEEEEEETTEEEEEE-SSSPEEEEEEESSSEEEEEEEESS---HHHHHHHHHHHHHHHHHHTT-